Protein AF-A0A936FI19-F1 (afdb_monomer_lite)

Radius of gyration: 20.02 Å; chains: 1; bounding box: 67×23×26 Å

Foldseek 3Di:
DDDQFDWDDPFDPHNTDPGHGQDVDDDDDDDPPPCPVVSVVVVVVVVVVVVVVVVVPDDDPPPPDPPPDDDD

Sequence (72 aa):
MELVSFSVSNYRSITSAYKLPIRSPTVLIGPNNEGKSNILRALVTSAILGNLRWGATAERPHYVDHSGARHL

Structure (mmCIF, N/CA/C/O backbone):
data_AF-A0A936FI19-F1
#
_entry.id   AF-A0A936FI19-F1
#
loop_
_atom_site.group_PDB
_atom_site.id
_atom_site.type_symbol
_atom_site.label_atom_id
_atom_site.label_alt_id
_atom_site.label_comp_id
_atom_site.label_asym_id
_atom_site.label_entity_id
_atom_site.label_seq_id
_atom_site.pdbx_PDB_ins_code
_atom_site.Cartn_x
_atom_site.Cartn_y
_atom_site.Cartn_z
_atom_site.occupancy
_atom_site.B_iso_or_equiv
_atom_site.auth_seq_id
_atom_site.auth_comp_id
_atom_site.auth_asym_id
_atom_site.auth_atom_id
_atom_site.pdbx_PDB_model_num
ATOM 1 N N . MET A 1 1 ? -13.681 -1.634 14.155 1.00 81.00 1 MET A N 1
ATOM 2 C CA . MET A 1 1 ? -13.094 -2.294 12.967 1.00 81.00 1 MET A CA 1
ATOM 3 C C . MET A 1 1 ? -11.724 -1.678 12.733 1.00 81.00 1 MET A C 1
ATOM 5 O O . MET A 1 1 ? -11.617 -0.469 12.891 1.00 81.00 1 MET A O 1
ATOM 9 N N . GLU A 1 2 ? -10.697 -2.472 12.426 1.00 89.75 2 GLU A N 1
ATOM 10 C CA . GLU A 1 2 ? -9.312 -1.998 12.252 1.00 89.75 2 GLU A CA 1
ATOM 11 C C . GLU A 1 2 ? -8.671 -2.634 11.007 1.00 89.75 2 GLU A C 1
ATOM 13 O O . GLU A 1 2 ? -8.968 -3.782 10.666 1.00 89.75 2 GLU A O 1
ATOM 18 N N . LEU A 1 3 ? -7.792 -1.890 10.327 1.00 91.69 3 LEU A N 1
ATOM 19 C CA . LEU A 1 3 ? -6.948 -2.405 9.250 1.00 91.69 3 LEU A CA 1
ATOM 20 C C . LEU A 1 3 ? -5.741 -3.138 9.856 1.00 91.69 3 LEU A C 1
ATOM 22 O O . LEU A 1 3 ? -4.808 -2.496 10.318 1.00 91.69 3 LEU A O 1
ATOM 26 N N . VAL A 1 4 ? -5.749 -4.473 9.828 1.00 95.00 4 VAL A N 1
ATOM 27 C CA . VAL A 1 4 ? -4.692 -5.305 10.448 1.00 95.00 4 VAL A CA 1
ATOM 28 C C . VAL A 1 4 ? -3.545 -5.673 9.502 1.00 95.00 4 VAL A C 1
ATOM 30 O O . VAL A 1 4 ? -2.425 -5.951 9.929 1.00 95.00 4 VAL A O 1
ATOM 33 N N . SER A 1 5 ? -3.808 -5.711 8.195 1.00 95.38 5 SER A N 1
ATOM 34 C CA . SER A 1 5 ? -2.798 -6.025 7.186 1.00 95.38 5 SER A CA 1
ATOM 35 C C . SER A 1 5 ? -3.193 -5.473 5.825 1.00 95.38 5 SER A C 1
ATOM 37 O O . SER A 1 5 ? -4.377 -5.298 5.532 1.00 95.38 5 SER A O 1
ATOM 39 N N . PHE A 1 6 ? -2.193 -5.222 4.988 1.00 95.56 6 PHE A N 1
ATOM 40 C CA . PHE A 1 6 ? -2.373 -4.734 3.631 1.00 95.56 6 PHE A CA 1
ATOM 41 C C . PHE A 1 6 ? -1.505 -5.542 2.666 1.00 95.56 6 PHE A C 1
ATOM 43 O O . PHE A 1 6 ? -0.355 -5.847 2.966 1.00 95.56 6 PHE A O 1
ATOM 50 N N . SER A 1 7 ? -2.050 -5.913 1.509 1.00 97.06 7 SER A N 1
ATOM 51 C CA . SER A 1 7 ? -1.277 -6.551 0.441 1.00 97.06 7 SER A CA 1
ATOM 52 C C . SER A 1 7 ? -1.503 -5.826 -0.871 1.00 97.06 7 SER A C 1
ATOM 54 O O . SER A 1 7 ? -2.628 -5.439 -1.184 1.00 97.06 7 SER A O 1
ATOM 56 N N . VAL A 1 8 ? -0.439 -5.677 -1.650 1.00 97.12 8 VAL A N 1
ATOM 57 C CA . VAL A 1 8 ? -0.504 -5.129 -3.003 1.00 97.12 8 VAL A CA 1
ATOM 58 C C . VAL A 1 8 ? 0.530 -5.819 -3.885 1.00 97.12 8 VAL A C 1
ATOM 60 O O . VAL A 1 8 ? 1.651 -6.087 -3.460 1.00 97.12 8 VAL A O 1
ATOM 63 N N . SER A 1 9 ? 0.157 -6.104 -5.126 1.00 97.56 9 SER A N 1
ATOM 64 C CA . SER A 1 9 ? 1.023 -6.708 -6.138 1.00 97.56 9 SER A CA 1
ATOM 65 C C . SER A 1 9 ? 0.778 -6.038 -7.480 1.00 97.56 9 SER A C 1
ATOM 67 O O . SER A 1 9 ? -0.357 -5.650 -7.761 1.00 97.56 9 SER A O 1
ATOM 69 N N . ASN A 1 10 ? 1.815 -5.941 -8.311 1.00 97.38 10 ASN A N 1
ATOM 70 C CA . ASN A 1 10 ? 1.741 -5.382 -9.666 1.00 97.38 10 ASN A CA 1
ATOM 71 C C . ASN A 1 10 ? 1.043 -4.006 -9.730 1.00 97.38 10 ASN A C 1
ATOM 73 O O . ASN A 1 10 ? 0.244 -3.738 -10.627 1.00 97.38 10 ASN A O 1
ATOM 77 N N . TYR A 1 11 ? 1.327 -3.125 -8.764 1.00 97.50 11 TYR A N 1
ATOM 78 C CA . TYR A 1 11 ? 0.755 -1.779 -8.696 1.00 97.50 11 TYR A CA 1
ATOM 79 C C . TYR A 1 11 ? 1.857 -0.727 -8.778 1.00 97.50 11 TYR A C 1
ATOM 81 O O . TYR A 1 11 ? 2.646 -0.549 -7.844 1.00 97.50 11 TYR A O 1
ATOM 89 N N . ARG A 1 12 ? 1.883 0.020 -9.888 1.00 95.62 12 ARG A N 1
ATOM 90 C CA . ARG A 1 12 ? 2.949 0.990 -10.191 1.00 95.62 12 ARG A CA 1
ATOM 91 C C . ARG A 1 12 ? 4.326 0.315 -10.062 1.00 95.62 12 ARG A C 1
ATOM 93 O O . ARG A 1 12 ? 4.556 -0.699 -10.703 1.00 95.62 12 ARG A O 1
ATOM 100 N N . SER A 1 13 ? 5.224 0.855 -9.233 1.00 96.44 13 SER A N 1
ATOM 101 C CA . SER A 1 13 ? 6.563 0.296 -9.000 1.00 96.44 13 SER A CA 1
ATOM 102 C C . SER A 1 13 ? 6.596 -0.883 -8.017 1.00 96.44 13 SER A C 1
ATOM 104 O O . SER A 1 13 ? 7.679 -1.379 -7.725 1.00 96.44 13 SER A O 1
ATOM 106 N N . ILE A 1 14 ? 5.459 -1.295 -7.443 1.00 96.00 14 ILE A N 1
ATOM 107 C CA . ILE A 1 14 ? 5.408 -2.404 -6.485 1.00 96.00 14 ILE A CA 1
ATOM 108 C C . ILE A 1 14 ? 5.183 -3.710 -7.244 1.00 96.00 14 ILE A C 1
ATOM 110 O O . ILE A 1 14 ? 4.100 -3.934 -7.787 1.00 96.00 14 ILE A O 1
ATOM 114 N N . THR A 1 15 ? 6.188 -4.586 -7.237 1.00 96.69 15 THR A N 1
ATOM 115 C CA . THR A 1 15 ? 6.064 -5.961 -7.743 1.00 96.69 15 THR A CA 1
ATOM 116 C C . THR A 1 15 ? 5.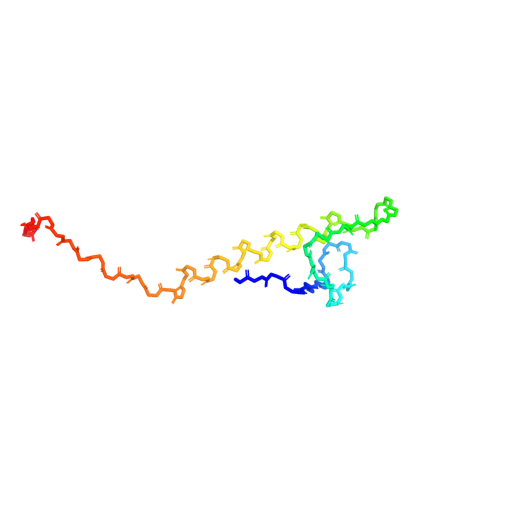256 -6.812 -6.762 1.00 96.69 15 THR A C 1
ATOM 118 O O . THR A 1 15 ? 4.236 -7.387 -7.136 1.00 96.69 15 THR A O 1
ATOM 121 N N . SER A 1 16 ? 5.644 -6.812 -5.483 1.00 95.31 16 SER A N 1
ATOM 122 C CA . SER A 1 16 ? 4.927 -7.483 -4.397 1.00 95.31 16 SER A CA 1
ATOM 123 C C . SER A 1 16 ? 5.212 -6.825 -3.046 1.00 95.31 16 SER A C 1
ATOM 125 O O . SER A 1 16 ? 6.364 -6.607 -2.681 1.00 95.31 16 SER A O 1
ATOM 127 N N . ALA A 1 17 ? 4.156 -6.540 -2.292 1.00 91.75 17 ALA A N 1
ATOM 128 C CA . ALA A 1 17 ? 4.198 -6.224 -0.872 1.00 91.75 17 ALA A CA 1
ATOM 129 C C . ALA A 1 17 ? 3.125 -7.075 -0.187 1.0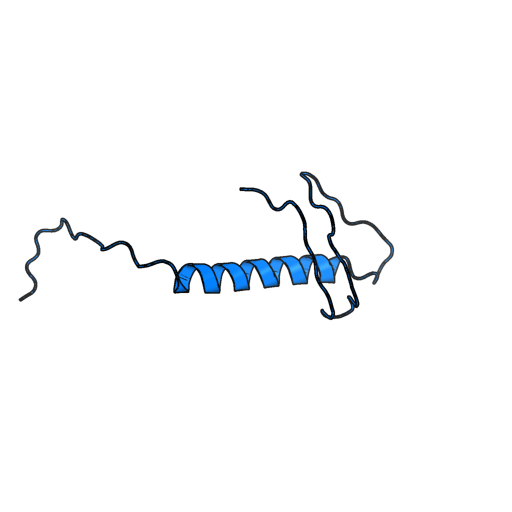0 91.75 17 ALA A C 1
ATOM 131 O O . ALA A 1 17 ? 1.964 -6.679 -0.078 1.00 91.75 17 ALA A O 1
ATOM 132 N N . TYR A 1 18 ? 3.506 -8.292 0.195 1.00 89.69 18 TYR A N 1
ATOM 133 C CA . TYR A 1 18 ? 2.595 -9.283 0.754 1.00 89.69 18 TYR A CA 1
ATOM 134 C C . TYR A 1 18 ? 2.478 -9.141 2.273 1.00 89.69 18 TYR A C 1
ATOM 136 O O . TYR A 1 18 ? 3.490 -9.113 2.971 1.00 89.69 18 TYR A O 1
ATOM 144 N N . LYS A 1 19 ? 1.237 -9.088 2.774 1.00 89.25 19 LYS A N 1
ATOM 145 C CA . LYS A 1 19 ? 0.889 -9.024 4.204 1.00 89.25 19 LYS A CA 1
ATOM 146 C C . LYS A 1 19 ? 1.704 -7.990 4.983 1.00 89.25 19 LYS A C 1
ATOM 148 O O . LYS A 1 19 ? 2.217 -8.289 6.058 1.00 89.25 19 LYS A O 1
ATOM 153 N N . LEU A 1 20 ? 1.785 -6.766 4.466 1.00 91.88 20 LEU A N 1
ATOM 154 C CA . LEU A 1 20 ? 2.339 -5.642 5.208 1.00 91.88 20 LEU A CA 1
ATOM 155 C C . LEU A 1 20 ? 1.526 -5.476 6.508 1.00 91.88 20 LEU A C 1
ATOM 157 O O . LEU A 1 20 ? 0.327 -5.184 6.426 1.00 91.88 20 LEU A O 1
ATOM 161 N N . PRO A 1 21 ? 2.120 -5.708 7.691 1.00 92.69 21 PRO A N 1
ATOM 162 C CA . PRO A 1 21 ? 1.400 -5.598 8.949 1.00 92.69 21 PRO A CA 1
ATOM 163 C C . PRO A 1 21 ? 1.090 -4.128 9.230 1.00 92.69 21 PRO A C 1
ATOM 165 O O . PRO A 1 21 ? 1.961 -3.271 9.085 1.00 92.69 21 PRO A O 1
ATOM 168 N N . ILE A 1 22 ? -0.143 -3.846 9.647 1.00 94.75 22 ILE A N 1
ATOM 169 C CA . ILE A 1 22 ? -0.587 -2.497 10.002 1.00 94.75 22 ILE A CA 1
ATOM 170 C C . ILE A 1 22 ? -0.953 -2.483 11.487 1.00 94.75 22 ILE A C 1
ATOM 172 O O . ILE A 1 22 ? -1.630 -3.382 11.983 1.00 94.75 22 ILE A O 1
ATOM 176 N N . ARG A 1 23 ? -0.443 -1.478 12.199 1.00 92.31 23 ARG A N 1
ATOM 177 C CA . ARG A 1 23 ? -0.703 -1.174 13.615 1.00 92.31 23 ARG A CA 1
ATOM 178 C C . ARG A 1 23 ? -0.885 0.334 13.807 1.00 92.31 23 ARG A C 1
ATOM 180 O O . ARG A 1 23 ? -0.546 1.120 12.921 1.00 92.31 23 ARG A O 1
ATOM 187 N N . SER A 1 24 ? -1.362 0.761 14.970 1.00 91.81 24 SER A N 1
ATOM 188 C CA . SER A 1 24 ? -1.469 2.183 15.309 1.00 91.81 24 SER A CA 1
ATOM 189 C C . SER A 1 24 ? -0.406 2.590 16.349 1.00 91.81 24 SER A C 1
ATOM 191 O O . SER A 1 24 ? -0.499 2.119 17.484 1.00 91.81 24 SER A O 1
ATOM 193 N N . PRO A 1 25 ? 0.600 3.433 16.011 1.00 92.25 25 PRO A N 1
ATOM 194 C CA . PRO A 1 25 ? 0.914 3.975 14.683 1.00 92.25 25 PRO A CA 1
ATOM 195 C C . PRO A 1 25 ? 1.762 3.019 13.819 1.00 92.25 25 PRO A C 1
ATOM 197 O O . PRO A 1 25 ? 2.541 2.215 14.326 1.00 92.25 25 PRO A O 1
ATOM 200 N N . THR A 1 26 ? 1.663 3.162 12.493 1.00 94.00 26 THR A N 1
ATOM 201 C CA . THR A 1 26 ? 2.577 2.542 11.514 1.00 94.00 26 THR A CA 1
ATOM 202 C C . THR A 1 26 ? 3.332 3.638 10.782 1.00 94.00 26 THR A C 1
ATOM 204 O O . THR A 1 26 ? 2.720 4.578 10.277 1.00 94.00 26 THR A O 1
ATOM 207 N N . VAL A 1 27 ? 4.654 3.503 10.685 1.00 94.88 27 VAL A N 1
ATOM 208 C CA . VAL A 1 27 ? 5.516 4.456 9.979 1.00 94.88 27 VAL A CA 1
ATOM 209 C C . VAL A 1 27 ? 6.202 3.744 8.819 1.00 94.88 27 VAL A C 1
ATOM 211 O O . VAL A 1 27 ? 6.844 2.715 9.011 1.00 94.88 27 VAL A O 1
ATOM 214 N N . LEU A 1 28 ? 6.075 4.297 7.610 1.00 94.62 28 LEU A N 1
ATOM 215 C CA . LEU A 1 28 ? 6.787 3.810 6.428 1.00 94.62 28 LEU A CA 1
ATOM 216 C C . LEU A 1 28 ? 8.101 4.580 6.276 1.00 94.62 28 LEU A C 1
ATOM 218 O O . LEU A 1 28 ? 8.089 5.777 5.990 1.00 94.62 28 LEU A O 1
ATOM 222 N N . ILE A 1 29 ? 9.223 3.880 6.411 1.00 95.50 29 ILE A N 1
ATOM 223 C CA . ILE A 1 29 ? 10.576 4.429 6.254 1.00 95.50 29 ILE A CA 1
ATOM 224 C C . ILE A 1 29 ? 11.330 3.726 5.128 1.00 95.50 29 ILE A C 1
ATOM 226 O O . ILE A 1 29 ? 10.948 2.636 4.709 1.00 95.50 29 ILE A O 1
ATOM 230 N N . GLY A 1 30 ? 12.378 4.379 4.629 1.00 95.38 30 GLY A N 1
ATOM 231 C CA . GLY A 1 30 ? 13.277 3.840 3.612 1.00 95.38 30 GLY A CA 1
ATOM 232 C C . GLY A 1 30 ? 13.784 4.914 2.636 1.00 95.38 30 GLY A C 1
ATOM 233 O O . GLY A 1 30 ? 13.206 6.009 2.602 1.00 95.38 30 GLY A O 1
ATOM 234 N N . PRO A 1 31 ? 14.849 4.657 1.864 1.00 97.69 31 PRO A N 1
ATOM 235 C CA . PRO A 1 31 ? 15.363 5.519 0.799 1.00 97.69 31 PRO A CA 1
ATOM 236 C C . PRO A 1 31 ? 14.336 6.118 -0.176 1.00 97.69 31 PRO A C 1
ATOM 238 O O . PRO A 1 31 ? 13.205 5.650 -0.355 1.00 97.69 31 PRO A O 1
ATOM 241 N N . ASN A 1 32 ? 14.737 7.203 -0.840 1.00 97.50 32 ASN A N 1
ATOM 242 C CA . ASN A 1 32 ? 13.939 7.820 -1.897 1.00 97.50 32 ASN A CA 1
ATOM 243 C C . ASN A 1 32 ? 13.644 6.805 -3.012 1.00 97.50 32 ASN A C 1
ATOM 245 O O . ASN A 1 32 ? 14.471 5.963 -3.339 1.00 97.50 32 ASN A O 1
ATOM 249 N N . ASN A 1 33 ? 12.457 6.907 -3.612 1.00 95.25 33 ASN A N 1
ATOM 250 C CA . ASN A 1 33 ? 12.023 6.062 -4.729 1.00 95.25 33 ASN A CA 1
ATOM 251 C C . ASN A 1 33 ? 11.763 4.567 -4.443 1.00 95.25 33 ASN A C 1
ATOM 253 O O . ASN A 1 33 ? 11.421 3.835 -5.363 1.00 95.25 33 ASN A O 1
ATOM 257 N N . GLU A 1 34 ? 11.777 4.120 -3.187 1.00 96.19 34 GLU A N 1
ATOM 258 C CA . GLU A 1 34 ? 11.468 2.717 -2.836 1.00 96.19 34 GLU A CA 1
ATOM 259 C C . GLU A 1 34 ? 9.979 2.338 -2.899 1.00 96.19 34 GLU A C 1
ATOM 261 O O . GLU A 1 34 ? 9.591 1.212 -2.608 1.00 96.19 34 GLU A O 1
ATOM 266 N N . GLY A 1 35 ? 9.103 3.280 -3.256 1.00 95.94 35 GLY A N 1
ATOM 267 C CA . GLY A 1 35 ? 7.681 2.986 -3.433 1.00 95.94 35 GLY A CA 1
ATOM 268 C C . GLY A 1 35 ? 6.805 3.180 -2.193 1.00 95.94 35 GLY A C 1
ATOM 269 O O . GLY A 1 35 ? 5.622 2.857 -2.253 1.00 95.94 35 GLY A O 1
ATOM 270 N N . LYS A 1 36 ? 7.300 3.806 -1.115 1.00 97.06 36 LYS A N 1
ATOM 271 C CA . LYS A 1 36 ? 6.481 4.192 0.061 1.00 97.06 36 LYS A CA 1
ATOM 272 C C . LYS A 1 36 ? 5.197 4.935 -0.330 1.00 97.06 36 LYS A C 1
ATOM 274 O O . LYS A 1 36 ? 4.099 4.558 0.065 1.00 97.06 36 LYS A O 1
ATOM 279 N N . SER A 1 37 ? 5.312 5.951 -1.191 1.00 98.06 37 SER A N 1
ATOM 280 C CA . SER A 1 37 ? 4.147 6.683 -1.703 1.00 98.06 37 SER A CA 1
ATOM 281 C C . SER A 1 37 ? 3.239 5.817 -2.582 1.00 98.06 37 SER A C 1
ATOM 283 O O . SER A 1 37 ? 2.046 6.084 -2.666 1.00 98.06 37 SER A O 1
ATOM 285 N N . ASN A 1 38 ? 3.766 4.778 -3.237 1.00 97.62 38 ASN A N 1
ATOM 286 C CA . ASN A 1 38 ? 2.959 3.849 -4.029 1.00 97.62 38 ASN A CA 1
ATOM 287 C C . ASN A 1 38 ? 2.181 2.866 -3.145 1.00 97.62 38 ASN A C 1
ATOM 289 O O . ASN A 1 38 ? 1.035 2.581 -3.479 1.00 97.62 38 ASN A O 1
ATOM 293 N N . ILE A 1 39 ? 2.728 2.446 -1.998 1.00 96.81 39 ILE A N 1
ATOM 294 C CA . ILE A 1 39 ? 1.984 1.690 -0.974 1.00 96.81 39 ILE A CA 1
ATOM 295 C C . ILE A 1 39 ? 0.799 2.520 -0.462 1.00 96.81 39 ILE A C 1
ATOM 297 O O . ILE A 1 39 ? -0.332 2.041 -0.473 1.00 96.81 39 ILE A O 1
ATOM 301 N N . LEU A 1 40 ? 1.028 3.790 -0.102 1.00 96.50 40 LEU A N 1
ATOM 302 C CA . LEU A 1 40 ? -0.049 4.684 0.349 1.00 96.50 40 LEU A CA 1
ATOM 303 C C . LEU A 1 40 ? -1.115 4.904 -0.738 1.00 96.50 40 LEU A C 1
ATOM 305 O O . LEU A 1 40 ? -2.309 4.847 -0.454 1.00 96.50 40 LEU A O 1
ATOM 309 N N . ARG A 1 41 ? -0.708 5.098 -2.000 1.00 97.62 41 ARG A N 1
ATOM 310 C CA . ARG A 1 41 ? -1.650 5.223 -3.129 1.00 97.62 41 ARG A CA 1
ATOM 311 C C . ARG A 1 41 ? -2.469 3.955 -3.346 1.00 97.62 41 ARG A C 1
ATOM 313 O O . ARG A 1 41 ? -3.666 4.059 -3.604 1.00 97.62 41 ARG A O 1
ATOM 320 N N . ALA A 1 42 ? -1.851 2.781 -3.238 1.00 97.50 42 ALA A N 1
ATOM 321 C CA . ALA A 1 42 ? -2.555 1.512 -3.355 1.00 97.50 42 ALA A CA 1
ATOM 322 C C . ALA A 1 42 ? -3.607 1.358 -2.247 1.00 97.50 42 ALA A C 1
ATOM 324 O O . ALA A 1 42 ? -4.744 1.006 -2.548 1.00 97.50 42 ALA A O 1
ATOM 325 N N . LEU A 1 43 ? -3.254 1.705 -1.003 1.00 95.75 43 LEU A N 1
ATOM 326 C CA . LEU A 1 43 ? -4.165 1.667 0.143 1.00 95.75 43 LEU A CA 1
ATOM 327 C C . LEU A 1 43 ? -5.370 2.606 -0.033 1.00 95.75 43 LEU A C 1
ATOM 329 O O . LEU A 1 43 ? -6.508 2.211 0.202 1.00 95.75 43 LEU A O 1
ATOM 333 N N . VAL A 1 44 ? -5.143 3.842 -0.487 1.00 96.25 44 VAL A N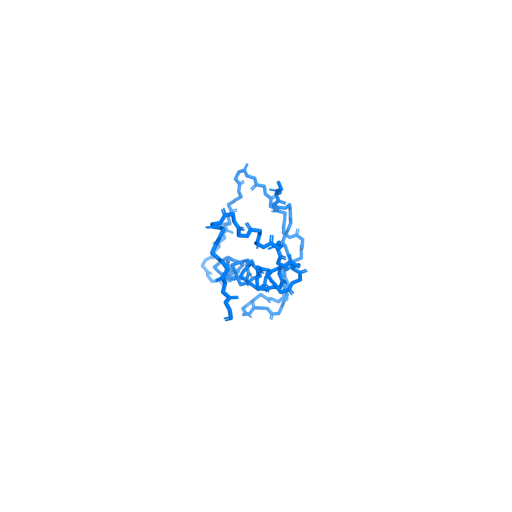 1
ATOM 334 C CA . VAL A 1 44 ? -6.239 4.787 -0.766 1.00 96.25 44 VAL A CA 1
ATOM 335 C C . VAL A 1 44 ? -7.115 4.284 -1.915 1.00 96.25 44 VAL A C 1
ATOM 337 O O . VAL A 1 44 ? -8.340 4.317 -1.821 1.00 96.25 44 VAL A O 1
ATOM 340 N N . THR A 1 45 ? -6.500 3.772 -2.985 1.00 96.38 45 THR A N 1
ATOM 341 C CA . THR A 1 45 ? -7.232 3.230 -4.141 1.00 96.38 45 THR A CA 1
ATOM 342 C C . THR A 1 45 ? -8.130 2.065 -3.718 1.00 96.38 45 THR A C 1
ATOM 344 O O . THR A 1 45 ? -9.303 2.036 -4.087 1.00 96.38 45 THR A O 1
ATOM 347 N N . SER A 1 46 ? -7.619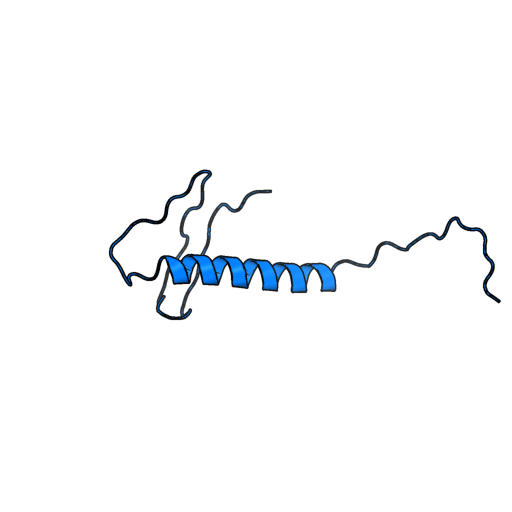 1.124 -2.916 1.00 94.44 46 SER A N 1
ATOM 348 C CA . SER A 1 46 ? -8.405 -0.023 -2.455 1.00 94.44 46 SER A CA 1
ATOM 349 C C . SER A 1 46 ? -9.536 0.385 -1.512 1.00 94.44 46 SER A C 1
ATOM 351 O O . SER A 1 46 ? -10.627 -0.167 -1.627 1.00 94.44 46 SER A O 1
ATOM 353 N N . ALA A 1 47 ? -9.323 1.371 -0.635 1.00 92.56 47 ALA A N 1
ATOM 354 C CA . ALA A 1 47 ? -10.371 1.891 0.242 1.00 92.56 47 ALA A CA 1
ATOM 355 C C . ALA A 1 47 ? -11.519 2.539 -0.554 1.00 92.56 47 ALA A C 1
ATOM 357 O O . ALA A 1 47 ? -12.687 2.238 -0.311 1.00 92.56 47 ALA A O 1
ATOM 358 N N . ILE A 1 48 ? -11.196 3.370 -1.553 1.00 94.12 48 ILE A N 1
ATOM 359 C CA . ILE A 1 48 ? -12.198 4.001 -2.429 1.00 94.12 48 ILE A CA 1
ATOM 360 C C . ILE A 1 48 ? -13.000 2.936 -3.187 1.00 94.12 48 ILE A C 1
ATOM 362 O O . ILE A 1 48 ? -14.231 2.967 -3.188 1.00 94.12 48 ILE A O 1
ATOM 366 N N . LEU A 1 49 ? -12.315 1.971 -3.808 1.00 91.62 49 LEU A N 1
ATOM 367 C CA . LEU A 1 49 ? -12.971 0.895 -4.557 1.00 91.62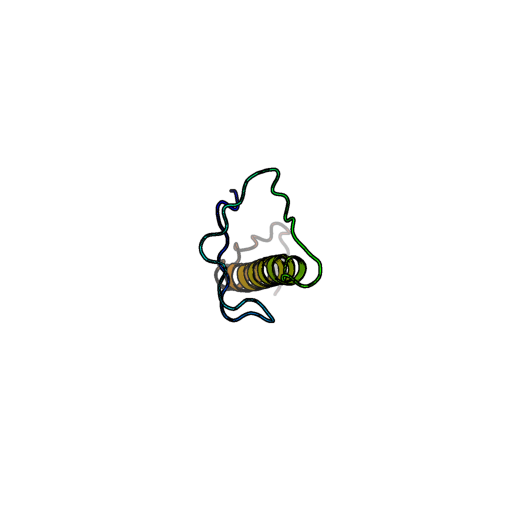 49 LEU A CA 1
ATOM 368 C C . LEU A 1 49 ? -13.800 -0.026 -3.649 1.00 91.62 49 LEU A C 1
ATOM 370 O O . LEU A 1 49 ? -14.862 -0.497 -4.059 1.00 91.62 49 LEU A O 1
ATOM 374 N N . GLY A 1 50 ? -13.345 -0.262 -2.417 1.00 87.31 50 GLY A N 1
ATOM 375 C CA . GLY A 1 50 ? -14.093 -1.001 -1.403 1.00 87.31 50 GLY A CA 1
ATOM 376 C C . GLY A 1 50 ? -15.407 -0.307 -1.046 1.00 87.31 50 GLY A C 1
ATOM 377 O O . GLY A 1 50 ? -16.457 -0.948 -1.057 1.00 87.31 50 GLY A O 1
ATOM 378 N N . ASN A 1 51 ? -15.372 1.011 -0.830 1.00 82.88 51 ASN A N 1
ATOM 379 C CA . ASN A 1 51 ? -16.568 1.806 -0.536 1.00 82.88 51 ASN A CA 1
ATOM 380 C C . ASN A 1 51 ? -17.570 1.805 -1.698 1.00 82.88 51 ASN A C 1
ATOM 382 O O . ASN A 1 51 ? -18.777 1.722 -1.467 1.00 82.88 51 ASN A O 1
ATOM 386 N N . LEU A 1 52 ? -17.079 1.838 -2.942 1.00 75.19 52 LEU A N 1
ATOM 387 C CA . LEU A 1 52 ? -17.934 1.735 -4.126 1.00 75.19 52 LEU A CA 1
ATOM 388 C C . LEU A 1 52 ? -18.673 0.391 -4.178 1.00 75.19 52 LEU A C 1
ATOM 390 O O . LEU A 1 52 ? -19.853 0.353 -4.520 1.00 75.19 52 LEU A O 1
ATOM 394 N N . ARG A 1 53 ? -18.006 -0.712 -3.815 1.00 66.88 53 ARG A N 1
ATOM 395 C CA . ARG A 1 53 ? -18.665 -2.023 -3.749 1.00 66.88 53 ARG A CA 1
ATOM 396 C C . ARG A 1 53 ? -19.645 -2.123 -2.587 1.00 66.88 53 ARG A C 1
ATOM 398 O O . ARG A 1 53 ? -20.731 -2.652 -2.787 1.00 66.88 53 ARG A O 1
ATOM 405 N N . TRP A 1 54 ? -19.304 -1.582 -1.418 1.00 59.22 54 TRP A N 1
ATOM 406 C CA . TRP A 1 54 ? -20.178 -1.648 -0.246 1.00 59.22 54 TRP A CA 1
ATOM 407 C C . TRP A 1 54 ? -21.513 -0.924 -0.469 1.00 59.22 54 TRP A C 1
ATOM 409 O O . TRP A 1 54 ? -22.572 -1.472 -0.168 1.00 59.22 54 TRP A O 1
ATOM 419 N N . GLY A 1 55 ? -21.483 0.274 -1.062 1.00 59.38 55 GLY A N 1
ATOM 420 C CA . GLY A 1 55 ? -22.697 1.038 -1.377 1.00 59.38 55 GLY A CA 1
ATOM 421 C C . GLY A 1 55 ? -23.588 0.403 -2.453 1.00 59.38 55 GLY A C 1
ATOM 422 O O . GLY A 1 55 ? -24.768 0.732 -2.527 1.00 59.38 55 GLY A O 1
ATOM 423 N N . ALA A 1 56 ? -23.050 -0.511 -3.267 1.00 58.72 56 ALA A N 1
ATOM 424 C CA . ALA A 1 56 ? -23.800 -1.228 -4.298 1.00 58.72 56 ALA A CA 1
ATOM 425 C C . ALA A 1 56 ? -24.490 -2.502 -3.775 1.00 58.72 56 ALA A C 1
ATOM 427 O O . ALA A 1 56 ? -25.454 -2.960 -4.382 1.00 58.72 56 ALA A O 1
ATOM 428 N N . THR A 1 57 ? -24.006 -3.077 -2.669 1.00 57.56 57 THR A N 1
ATOM 429 C CA . THR A 1 57 ? -24.560 -4.300 -2.054 1.00 57.56 57 THR A CA 1
ATOM 430 C C . THR A 1 57 ? -25.435 -4.042 -0.831 1.00 57.56 57 THR A C 1
ATOM 432 O O . THR A 1 57 ? -26.144 -4.946 -0.402 1.00 57.56 57 THR A O 1
ATOM 435 N N . ALA A 1 58 ? -25.386 -2.845 -0.244 1.00 56.62 58 ALA A N 1
ATOM 436 C CA . ALA A 1 58 ? -26.296 -2.487 0.833 1.00 56.62 58 ALA A CA 1
ATOM 437 C C . ALA A 1 58 ? -27.697 -2.264 0.246 1.00 56.62 58 ALA A C 1
ATOM 439 O O . ALA A 1 58 ? -27.924 -1.281 -0.465 1.00 56.62 58 ALA A O 1
ATOM 440 N N . GLU A 1 59 ? -28.636 -3.172 0.533 1.00 57.16 59 GLU A N 1
ATOM 441 C CA . GLU A 1 59 ? -30.058 -2.884 0.352 1.00 57.16 59 GLU A CA 1
ATOM 442 C C . GLU A 1 59 ? -30.348 -1.537 1.015 1.00 57.16 59 GLU A C 1
ATOM 444 O O . GLU A 1 59 ? -29.996 -1.304 2.176 1.00 57.16 59 GLU A O 1
ATOM 449 N N . ARG A 1 60 ? -30.913 -0.604 0.243 1.00 55.03 60 ARG A N 1
ATOM 450 C CA . ARG A 1 60 ? -31.258 0.716 0.765 1.00 55.03 60 ARG A CA 1
ATOM 451 C C . ARG A 1 60 ? -32.234 0.494 1.920 1.00 55.03 60 ARG A C 1
ATOM 453 O O . ARG A 1 60 ? -33.265 -0.134 1.680 1.00 55.03 60 ARG A O 1
ATOM 460 N N . PRO A 1 61 ? -31.965 0.991 3.140 1.00 54.47 61 PRO A N 1
ATOM 461 C CA . PRO A 1 61 ? -32.982 0.954 4.176 1.00 54.47 61 PRO A CA 1
ATOM 462 C C . PRO A 1 61 ? -34.212 1.676 3.624 1.00 54.47 61 PRO A C 1
ATOM 464 O O . PRO A 1 61 ? -34.097 2.789 3.103 1.00 54.47 61 PRO A O 1
ATOM 467 N N . HIS A 1 62 ? -35.365 1.005 3.664 1.00 57.25 62 HIS A N 1
ATOM 468 C CA . HIS A 1 62 ? -36.632 1.601 3.268 1.00 57.25 62 HIS A CA 1
ATOM 469 C C . HIS A 1 62 ? -36.816 2.884 4.075 1.00 57.25 62 HIS A C 1
ATOM 471 O O . HIS A 1 62 ? -36.978 2.848 5.294 1.00 57.25 62 HIS A O 1
ATOM 477 N N . TYR A 1 63 ? -36.743 4.022 3.388 1.00 58.06 63 TYR A N 1
ATOM 478 C CA . TYR A 1 63 ? -37.069 5.306 3.977 1.00 58.06 63 TYR A CA 1
ATOM 479 C C . TYR A 1 63 ? -38.570 5.295 4.261 1.00 58.06 63 TYR A C 1
ATOM 481 O O . TYR A 1 63 ? -39.382 5.403 3.342 1.00 58.06 63 TYR A O 1
ATOM 489 N N . VAL A 1 64 ? -38.939 5.079 5.522 1.00 62.25 64 VAL A N 1
ATOM 490 C CA . VAL A 1 64 ? -40.318 5.257 5.964 1.00 62.25 64 VAL A CA 1
ATOM 491 C C . VAL A 1 64 ? -40.522 6.756 6.095 1.00 62.25 64 VAL A C 1
ATOM 493 O O . VAL A 1 64 ? -40.058 7.380 7.045 1.00 62.25 64 VAL A O 1
ATOM 496 N N . ASP A 1 65 ? -41.169 7.338 5.094 1.00 58.09 65 ASP A N 1
ATOM 497 C CA . ASP A 1 65 ? -41.590 8.727 5.145 1.00 58.09 65 ASP A CA 1
ATOM 498 C C . ASP A 1 65 ? -42.648 8.899 6.248 1.00 58.09 65 ASP A C 1
ATOM 500 O O . ASP A 1 65 ? -43.745 8.340 6.186 1.00 58.09 65 ASP A O 1
ATOM 504 N N . HIS A 1 66 ? -42.301 9.653 7.291 1.00 64.88 66 HIS A N 1
ATOM 505 C CA . HIS A 1 66 ? -43.203 9.996 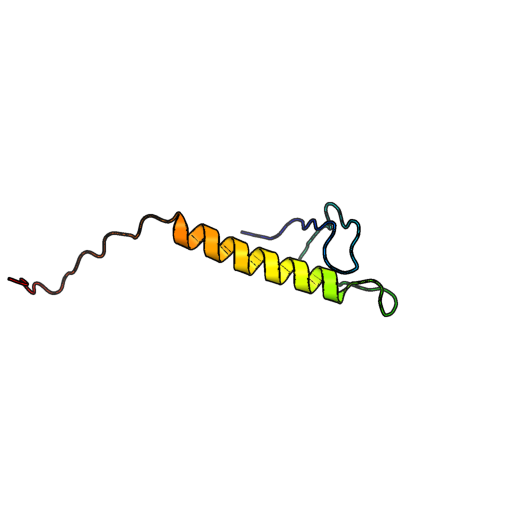8.393 1.00 64.88 66 HIS A CA 1
ATOM 506 C C . HIS A 1 66 ? -43.974 11.300 8.141 1.00 64.88 66 HIS A C 1
ATOM 508 O O . HIS A 1 66 ? -44.697 11.757 9.025 1.00 64.88 66 HIS A O 1
ATOM 514 N N . SER A 1 67 ? -43.829 11.922 6.966 1.00 60.66 67 SER A N 1
ATOM 515 C CA . SER A 1 67 ? -44.411 13.237 6.681 1.00 60.66 67 SER A CA 1
ATOM 516 C C . SER A 1 67 ? -45.902 13.213 6.328 1.00 60.66 67 SER A C 1
ATOM 518 O O . SER A 1 67 ? -46.509 14.271 6.184 1.00 60.66 67 SER A O 1
ATOM 520 N N . GLY A 1 68 ? -46.538 12.040 6.223 1.00 58.03 68 GLY A N 1
ATOM 521 C CA . GLY A 1 68 ? -47.987 11.941 6.006 1.00 58.03 68 GLY A CA 1
ATOM 522 C C . GLY A 1 68 ? -48.481 12.565 4.692 1.00 58.03 68 GLY A C 1
ATOM 523 O O . GLY A 1 68 ? -49.691 12.710 4.503 1.00 58.03 68 GLY A O 1
ATOM 524 N N . ALA A 1 69 ? -47.584 12.919 3.770 1.00 53.81 69 ALA A N 1
ATOM 525 C CA . ALA A 1 69 ? -47.952 13.471 2.481 1.00 53.81 69 ALA A CA 1
ATOM 526 C C . ALA A 1 69 ? -48.308 12.330 1.520 1.00 53.81 69 ALA A C 1
ATOM 528 O O . ALA A 1 69 ? -47.452 11.643 0.969 1.00 53.81 69 ALA A O 1
ATOM 529 N N . ARG A 1 70 ? -49.612 12.119 1.317 1.00 50.94 70 ARG A N 1
ATOM 530 C CA . ARG A 1 70 ? -50.112 11.284 0.222 1.00 50.94 70 ARG A CA 1
ATOM 531 C C . ARG A 1 70 ? -49.738 11.953 -1.101 1.00 50.94 70 ARG A C 1
ATOM 533 O O . ARG A 1 70 ? -50.348 12.955 -1.468 1.00 50.94 70 ARG A O 1
ATOM 540 N N . HIS A 1 71 ? -48.767 11.398 -1.815 1.00 49.12 71 HIS A N 1
ATOM 541 C CA . HIS A 1 71 ? -48.644 11.657 -3.244 1.00 49.12 71 HIS A CA 1
ATOM 542 C C . HIS A 1 71 ? -49.643 10.770 -3.991 1.00 49.12 71 HIS A C 1
ATOM 544 O O . HIS A 1 71 ? -49.591 9.544 -3.891 1.00 49.12 71 HIS A O 1
ATOM 550 N N . LEU A 1 72 ? -50.603 11.446 -4.633 1.00 48.19 72 LEU A N 1
ATOM 551 C CA . LEU A 1 72 ? -51.508 10.911 -5.649 1.00 48.19 72 LEU A CA 1
ATOM 552 C C . LEU A 1 72 ? -50.731 10.551 -6.917 1.00 48.19 72 LEU A C 1
ATOM 554 O O . LEU A 1 72 ? -49.761 11.282 -7.222 1.00 48.19 72 LEU A O 1
#

Secondary structure (DSSP, 8-state):
----EEEEEEETTEEEEEEEE--SS-----STTSSHHHHHHHHHHHHHHHHHHHHHHSPPP-----S-----

pLDDT: mean 83.78, std 17.0, range [48.19, 98.06]